Protein AF-A0A6V6Y799-F1 (afdb_monomer_lite)

Sequence (55 aa):
MPKKYYLYINGQKVKVSEDIYKVYWREREHEKYLEQVERKNHLLFFHHWIMTDIL

Organism: NCBI:txid2582829

Foldseek 3Di:
DDDWDWDQFPNDTDTDDPVVRVVVVVVVVVVVVVVVVCVVVVDDDDDDDDVVPRD

pLDDT: mean 80.85, std 16.3, range [46.22, 95.75]

Radius of gyration: 14.17 Å; chains: 1; bounding box: 21×17×46 Å

Structure (mmCIF, N/CA/C/O backbone):
data_AF-A0A6V6Y799-F1
#
_entry.id   AF-A0A6V6Y799-F1
#
loop_
_atom_site.group_PDB
_atom_site.id
_atom_site.type_symbol
_atom_site.label_atom_id
_atom_site.label_alt_id
_atom_site.label_comp_id
_atom_site.label_asym_id
_atom_site.label_entity_id
_atom_site.label_seq_id
_atom_site.pdbx_PDB_ins_code
_atom_site.Cartn_x
_atom_site.Cartn_y
_atom_site.Cartn_z
_atom_site.occupancy
_atom_site.B_iso_or_equiv
_atom_site.auth_seq_id
_atom_site.auth_comp_id
_atom_site.auth_asym_id
_atom_site.auth_atom_id
_atom_site.pdbx_PDB_model_num
ATOM 1 N N . MET A 1 1 ? 6.161 -2.402 19.238 1.00 76.44 1 MET A N 1
ATOM 2 C CA . MET A 1 1 ? 4.801 -1.843 19.042 1.00 76.44 1 MET A CA 1
ATOM 3 C C . MET A 1 1 ? 4.146 -2.564 17.870 1.00 76.44 1 MET A C 1
ATOM 5 O O . MET A 1 1 ? 4.805 -2.677 16.841 1.00 76.44 1 MET A O 1
ATOM 9 N N . PRO A 1 2 ? 2.915 -3.082 17.999 1.00 80.50 2 PRO A N 1
ATOM 10 C CA . PRO A 1 2 ? 2.231 -3.743 16.889 1.00 80.50 2 PRO A CA 1
ATOM 11 C C . PRO A 1 2 ? 1.893 -2.723 15.792 1.00 80.50 2 PRO A C 1
ATOM 13 O O . PRO A 1 2 ? 1.213 -1.727 16.053 1.00 80.50 2 PRO A O 1
ATOM 16 N N . LYS A 1 3 ? 2.387 -2.956 14.570 1.00 87.56 3 LYS A N 1
ATOM 17 C CA . LYS A 1 3 ? 2.051 -2.135 13.400 1.00 87.56 3 LYS A CA 1
ATOM 18 C C . LYS A 1 3 ? 0.579 -2.358 13.041 1.00 87.56 3 LYS A C 1
ATOM 20 O O . LYS A 1 3 ? 0.091 -3.485 13.071 1.00 87.56 3 LYS A O 1
ATOM 25 N N . LYS A 1 4 ? -0.142 -1.280 12.732 1.00 93.31 4 LYS A N 1
ATOM 26 C CA . LYS A 1 4 ? -1.527 -1.334 12.240 1.00 93.31 4 LYS A CA 1
ATOM 27 C C . LYS A 1 4 ? -1.520 -0.959 10.761 1.00 93.31 4 LYS A C 1
ATOM 29 O O . LYS A 1 4 ? -1.016 0.109 10.422 1.00 93.31 4 LYS A O 1
ATOM 34 N N . TYR A 1 5 ? -2.083 -1.816 9.917 1.00 95.00 5 TYR A N 1
ATOM 35 C CA . TYR A 1 5 ? -2.151 -1.613 8.471 1.00 95.00 5 TYR A CA 1
ATOM 36 C C . TYR A 1 5 ? -3.559 -1.197 8.053 1.00 95.00 5 TYR A C 1
ATOM 38 O O . TYR A 1 5 ? -4.548 -1.637 8.646 1.00 95.00 5 TYR A O 1
ATOM 46 N N . TYR A 1 6 ? -3.639 -0.327 7.049 1.00 94.75 6 TYR A N 1
ATOM 47 C CA . TYR A 1 6 ? -4.895 0.223 6.554 1.00 94.75 6 TYR A CA 1
ATOM 48 C C . TYR A 1 6 ? -4.867 0.329 5.031 1.00 94.75 6 TYR A C 1
ATOM 50 O O . TYR A 1 6 ? -3.838 0.699 4.468 1.00 94.75 6 TYR A O 1
ATOM 58 N N . LEU A 1 7 ? -6.005 0.060 4.398 1.00 93.88 7 LEU A N 1
ATOM 59 C CA . LEU A 1 7 ? -6.263 0.320 2.983 1.00 93.88 7 LEU A CA 1
ATOM 60 C C . LEU A 1 7 ? -7.441 1.285 2.854 1.00 93.88 7 LEU A C 1
ATOM 62 O O . LEU A 1 7 ? -8.300 1.336 3.735 1.00 93.88 7 LEU A O 1
ATOM 66 N N . TYR A 1 8 ? -7.464 2.056 1.771 1.00 92.06 8 TYR A N 1
ATOM 67 C CA . TYR A 1 8 ? -8.617 2.875 1.415 1.00 92.06 8 TYR A CA 1
ATOM 68 C C . TYR A 1 8 ? -9.396 2.163 0.317 1.00 92.06 8 TYR A C 1
ATOM 70 O O . TYR A 1 8 ? -8.844 1.916 -0.750 1.00 92.06 8 TYR A O 1
ATOM 78 N N . ILE A 1 9 ? -10.650 1.827 0.602 1.00 89.31 9 ILE A N 1
ATOM 79 C CA . ILE A 1 9 ? -11.572 1.162 -0.323 1.00 89.31 9 ILE A CA 1
ATOM 80 C C . ILE A 1 9 ? -12.748 2.115 -0.499 1.00 89.31 9 ILE A C 1
ATOM 82 O O . ILE A 1 9 ? -13.379 2.478 0.494 1.00 89.31 9 ILE A O 1
ATOM 86 N N . ASN A 1 10 ? -12.987 2.590 -1.720 1.00 88.44 10 ASN A N 1
ATOM 87 C CA . ASN A 1 10 ? -14.077 3.524 -2.039 1.00 88.44 10 ASN A CA 1
ATOM 88 C C . ASN A 1 10 ? -14.061 4.776 -1.129 1.00 88.44 10 ASN A C 1
ATOM 90 O O . ASN A 1 10 ? -15.084 5.246 -0.635 1.00 88.44 10 ASN A O 1
ATOM 94 N N . GLY A 1 11 ? -12.859 5.271 -0.805 1.00 89.44 11 GLY A N 1
ATOM 95 C CA . GLY A 1 11 ? -12.649 6.399 0.113 1.00 89.44 11 GLY A CA 1
ATOM 96 C C . GLY A 1 11 ? -12.760 6.071 1.611 1.00 89.44 11 GLY A C 1
ATOM 97 O O . GLY A 1 11 ? -12.441 6.920 2.445 1.00 89.44 11 GLY A O 1
ATOM 98 N N . GLN A 1 12 ? -13.137 4.849 1.990 1.00 93.25 12 GLN A N 1
ATOM 99 C CA . GLN A 1 12 ? -13.216 4.418 3.386 1.00 93.25 12 GLN A CA 1
ATOM 10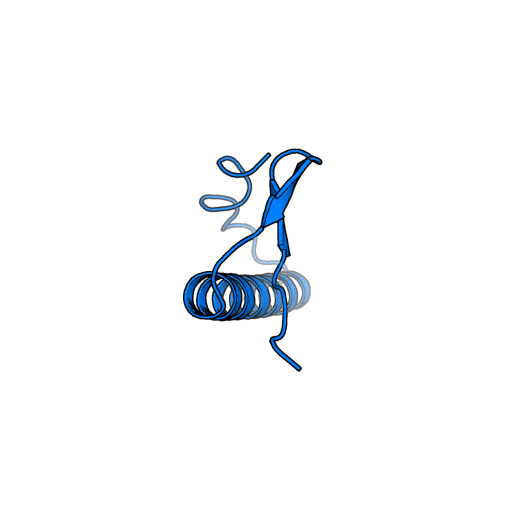0 C C . GLN A 1 12 ? -11.919 3.766 3.863 1.00 93.25 12 GLN A C 1
ATOM 102 O O . GLN A 1 12 ? -11.346 2.912 3.192 1.00 93.25 12 GLN A O 1
ATOM 107 N N . LYS A 1 13 ? -11.476 4.127 5.072 1.00 93.75 13 LYS A N 1
ATOM 108 C CA . LYS A 1 13 ? -10.275 3.562 5.698 1.00 93.75 13 LYS A CA 1
ATOM 109 C C . LYS A 1 13 ? -10.594 2.243 6.405 1.00 93.75 13 LYS A C 1
ATOM 111 O O . LYS A 1 13 ? -11.166 2.241 7.493 1.00 93.75 13 LYS A O 1
ATOM 116 N N . VAL A 1 14 ? -10.140 1.130 5.839 1.00 94.94 14 VAL A N 1
ATOM 117 C CA . VAL A 1 14 ? -10.346 -0.224 6.370 1.00 94.94 14 VAL A CA 1
ATOM 118 C C . VAL A 1 14 ? -9.058 -0.737 7.007 1.00 94.94 14 VAL A C 1
ATOM 120 O O . VAL A 1 14 ? -7.980 -0.650 6.421 1.00 94.9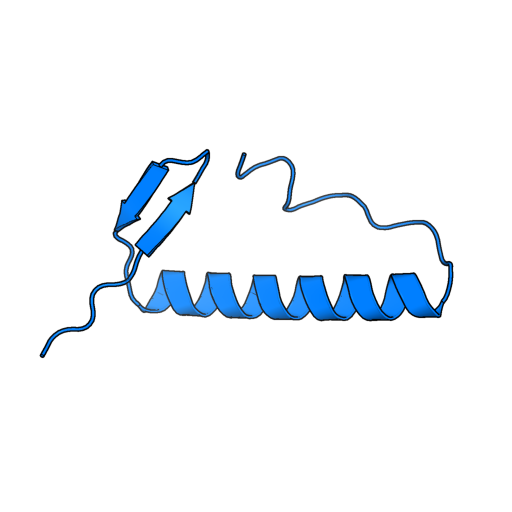4 14 VAL A O 1
ATOM 123 N N . LYS A 1 15 ? -9.150 -1.265 8.232 1.00 95.75 15 LYS A N 1
ATOM 124 C CA . LYS A 1 15 ? -8.019 -1.917 8.906 1.00 95.75 15 LYS A CA 1
ATOM 125 C C . LYS A 1 15 ? -7.834 -3.323 8.335 1.00 95.75 15 LYS A C 1
ATOM 127 O O . LYS A 1 15 ? -8.786 -4.095 8.314 1.00 95.75 15 LYS A O 1
ATOM 132 N N . VAL A 1 16 ? -6.609 -3.666 7.952 1.00 94.38 16 VAL A N 1
ATOM 133 C CA . VAL A 1 16 ? -6.273 -4.967 7.353 1.00 94.38 16 VAL A CA 1
ATOM 134 C C . VAL A 1 16 ? -5.159 -5.676 8.123 1.00 94.38 16 VAL A C 1
ATOM 136 O O . VAL A 1 16 ? -4.476 -5.070 8.957 1.00 94.38 16 VAL A O 1
ATOM 139 N N . SER A 1 17 ? -4.984 -6.971 7.856 1.00 95.50 17 SER A N 1
ATOM 140 C CA . SER A 1 17 ? -3.812 -7.717 8.313 1.00 95.50 17 SER A CA 1
ATOM 141 C C . SER A 1 17 ? -2.566 -7.331 7.508 1.00 95.50 17 SER A C 1
ATOM 143 O O . SER A 1 17 ? -2.650 -6.793 6.402 1.00 95.50 17 SER A O 1
ATOM 145 N N . GLU A 1 18 ? -1.392 -7.606 8.077 1.00 94.38 18 GLU A N 1
ATOM 146 C CA . GLU A 1 18 ? -0.108 -7.351 7.416 1.00 94.38 18 GLU A CA 1
ATOM 147 C C . GLU A 1 18 ? 0.036 -8.129 6.103 1.00 94.38 18 GLU A C 1
ATOM 149 O O . GLU A 1 18 ? 0.549 -7.590 5.124 1.00 94.38 18 GLU A O 1
ATOM 154 N N . ASP A 1 19 ? -0.450 -9.369 6.065 1.00 94.62 19 ASP A N 1
ATOM 155 C CA . ASP A 1 19 ? -0.348 -10.230 4.885 1.00 94.62 19 ASP A CA 1
ATOM 156 C C . ASP A 1 19 ? -1.164 -9.671 3.716 1.00 94.62 19 ASP A C 1
ATOM 158 O O . ASP A 1 19 ? -0.649 -9.553 2.605 1.00 94.62 19 ASP A O 1
ATOM 162 N N . ILE A 1 20 ? -2.394 -9.213 3.987 1.00 93.62 20 ILE A N 1
ATOM 163 C CA . ILE A 1 20 ? -3.245 -8.549 2.987 1.00 93.62 20 ILE A CA 1
ATOM 164 C C . ILE A 1 20 ? -2.574 -7.268 2.490 1.00 93.62 20 ILE A C 1
ATOM 166 O O . ILE A 1 20 ? -2.528 -7.015 1.288 1.00 93.62 20 ILE A O 1
ATOM 170 N N . TYR A 1 21 ? -2.010 -6.473 3.402 1.00 93.94 21 TYR A N 1
ATOM 171 C CA . TYR A 1 21 ? -1.330 -5.233 3.039 1.00 93.94 21 TYR A CA 1
ATOM 172 C C . TYR A 1 21 ? -0.128 -5.478 2.115 1.00 93.94 21 TYR A C 1
ATOM 174 O O . TYR A 1 21 ? 0.049 -4.762 1.132 1.00 93.94 21 TYR A O 1
ATOM 182 N N . LYS A 1 22 ? 0.689 -6.499 2.403 1.00 93.94 22 LYS A N 1
ATOM 183 C CA . LYS A 1 22 ? 1.865 -6.849 1.591 1.00 93.94 22 LYS A CA 1
ATOM 184 C C . LYS A 1 22 ? 1.487 -7.333 0.196 1.00 93.94 22 LYS A C 1
ATOM 186 O O . LYS A 1 22 ? 2.143 -6.935 -0.764 1.00 93.94 22 LYS A O 1
ATOM 191 N N . VAL A 1 23 ? 0.455 -8.173 0.087 1.00 94.56 23 VAL A N 1
ATOM 192 C CA . VAL A 1 23 ? -0.047 -8.646 -1.211 1.00 94.56 23 VAL A CA 1
ATOM 193 C C . VAL A 1 23 ? -0.569 -7.466 -2.022 1.00 94.56 23 VAL A C 1
ATOM 195 O O . VAL A 1 23 ? -0.091 -7.244 -3.129 1.00 94.56 23 VAL A O 1
ATOM 198 N N . TYR A 1 24 ? -1.443 -6.644 -1.434 1.00 92.06 24 TYR A N 1
ATOM 199 C CA . TYR A 1 24 ? -1.957 -5.442 -2.090 1.00 92.06 24 TYR A CA 1
ATOM 200 C C . TYR A 1 24 ? -0.829 -4.533 -2.591 1.00 92.06 24 TYR A C 1
ATOM 202 O O . TYR A 1 24 ? -0.854 -4.070 -3.728 1.00 92.06 24 TYR A O 1
ATOM 210 N N . TRP A 1 25 ? 0.184 -4.286 -1.756 1.00 90.38 25 TRP A N 1
ATOM 211 C CA . TRP A 1 25 ? 1.283 -3.403 -2.128 1.00 90.38 25 TRP A CA 1
ATOM 212 C C . TRP A 1 25 ? 2.100 -3.940 -3.307 1.00 90.38 25 TRP A C 1
ATOM 214 O O . TRP A 1 25 ? 2.424 -3.176 -4.213 1.00 90.38 25 TRP A O 1
ATOM 224 N N . ARG A 1 26 ? 2.382 -5.248 -3.328 1.00 92.06 26 ARG A N 1
ATOM 225 C CA . ARG A 1 26 ? 3.098 -5.895 -4.434 1.00 92.06 26 ARG A CA 1
ATOM 226 C C . ARG A 1 26 ? 2.344 -5.749 -5.755 1.00 92.06 26 ARG A C 1
ATOM 228 O O . ARG A 1 26 ? 2.958 -5.378 -6.751 1.00 92.06 26 ARG A O 1
ATOM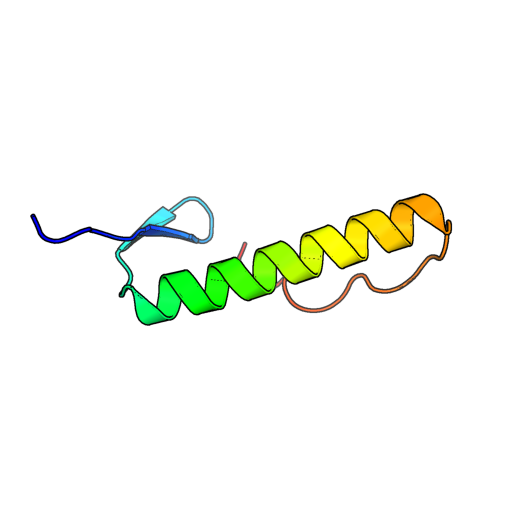 235 N N . GLU A 1 27 ? 1.035 -5.994 -5.746 1.00 90.94 27 GLU A N 1
ATOM 236 C CA . GLU A 1 27 ? 0.198 -5.837 -6.942 1.00 90.94 27 GLU A CA 1
ATOM 237 C C . GLU A 1 27 ? 0.192 -4.378 -7.423 1.00 90.94 27 GLU A C 1
ATOM 239 O O . GLU A 1 27 ? 0.430 -4.111 -8.599 1.00 90.94 27 GLU A O 1
ATOM 244 N N . ARG A 1 28 ? 0.059 -3.409 -6.507 1.00 89.56 28 ARG A N 1
ATOM 245 C CA . ARG A 1 28 ? 0.108 -1.974 -6.846 1.00 89.56 28 ARG A CA 1
ATOM 246 C C . ARG A 1 28 ? 1.454 -1.528 -7.418 1.00 89.56 28 ARG A C 1
ATOM 248 O O . ARG A 1 28 ? 1.490 -0.634 -8.262 1.00 89.56 28 ARG A O 1
ATOM 255 N N . GLU A 1 29 ? 2.567 -2.083 -6.945 1.00 90.19 29 GLU A N 1
ATOM 256 C CA . GLU A 1 29 ? 3.885 -1.797 -7.526 1.00 90.19 29 GLU A CA 1
ATOM 257 C C . GLU A 1 29 ? 4.034 -2.399 -8.925 1.00 90.19 29 GLU A C 1
ATOM 259 O O . GLU A 1 29 ? 4.591 -1.745 -9.809 1.00 90.19 29 GLU A O 1
ATOM 264 N N . HIS A 1 30 ? 3.494 -3.598 -9.146 1.00 88.38 30 HIS A N 1
ATOM 265 C CA . HIS A 1 30 ? 3.495 -4.236 -10.458 1.00 88.38 30 HIS A CA 1
ATOM 266 C C . HIS A 1 30 ? 2.647 -3.456 -11.476 1.00 88.38 30 HIS A C 1
ATOM 268 O O . HIS A 1 30 ? 3.116 -3.194 -12.582 1.00 88.38 30 HIS A O 1
ATOM 274 N N . GLU A 1 31 ? 1.463 -2.978 -11.087 1.00 87.12 31 GLU A N 1
ATOM 275 C CA . GLU A 1 31 ? 0.636 -2.102 -11.930 1.00 87.12 31 GLU A CA 1
ATOM 276 C C . GLU A 1 31 ? 1.365 -0.813 -12.323 1.00 87.12 31 GLU A C 1
ATOM 278 O O . GLU A 1 31 ? 1.394 -0.455 -13.497 1.00 87.12 31 GLU A O 1
ATOM 283 N N . LYS A 1 32 ? 2.024 -0.138 -11.371 1.00 87.19 32 LYS A N 1
ATOM 284 C CA . LYS A 1 32 ? 2.811 1.074 -11.668 1.00 87.19 32 LYS A CA 1
ATOM 285 C C . LYS A 1 32 ? 3.939 0.811 -12.658 1.00 87.19 32 LYS A C 1
ATOM 287 O O . LYS A 1 32 ? 4.259 1.672 -13.478 1.00 87.19 32 LYS A O 1
ATOM 292 N N . TYR A 1 33 ? 4.578 -0.352 -12.554 1.00 88.06 33 TYR A N 1
ATOM 293 C CA . TYR A 1 33 ? 5.602 -0.753 -13.509 1.00 88.06 33 TYR A CA 1
ATOM 294 C C . TYR A 1 33 ? 5.005 -0.911 -14.911 1.00 88.06 33 TYR A C 1
ATOM 296 O O . TYR A 1 33 ? 5.563 -0.368 -15.867 1.00 88.06 33 TYR A O 1
ATOM 304 N N . LEU A 1 34 ? 3.854 -1.578 -15.026 1.00 85.12 34 LEU A N 1
ATOM 305 C CA . LEU A 1 34 ? 3.141 -1.730 -16.294 1.00 85.12 34 LEU A CA 1
ATOM 306 C C . LEU A 1 34 ? 2.729 -0.370 -16.876 1.00 85.12 34 LEU A C 1
ATOM 308 O O . LEU A 1 34 ? 3.085 -0.093 -18.017 1.00 85.12 34 LEU A O 1
ATOM 312 N N . GLU A 1 35 ? 2.134 0.527 -16.083 1.00 85.94 35 GLU A N 1
ATOM 313 C CA . GLU A 1 35 ? 1.806 1.901 -16.508 1.00 85.94 35 GLU A CA 1
ATOM 314 C C . GLU A 1 35 ? 3.045 2.652 -17.034 1.00 85.94 35 GLU A C 1
ATOM 316 O O . GLU A 1 35 ? 2.993 3.381 -18.030 1.00 85.94 35 GLU A O 1
ATOM 321 N N . GLN A 1 36 ? 4.201 2.483 -16.383 1.00 87.06 36 GLN A N 1
ATOM 322 C CA . GLN A 1 36 ? 5.441 3.124 -16.816 1.00 87.06 36 GLN A CA 1
ATOM 323 C C . GLN A 1 36 ? 5.962 2.548 -18.140 1.00 87.06 36 GLN A C 1
ATOM 325 O O . GLN A 1 36 ? 6.494 3.303 -18.963 1.00 87.06 36 GLN A O 1
ATOM 330 N N . VAL A 1 37 ? 5.850 1.234 -18.333 1.00 85.50 37 VAL A N 1
ATOM 331 C CA . VAL A 1 37 ? 6.214 0.553 -19.581 1.00 85.50 37 VAL A CA 1
ATOM 332 C C . VAL A 1 37 ? 5.266 0.969 -20.709 1.00 85.50 37 VAL A C 1
ATOM 334 O O . VAL A 1 37 ? 5.739 1.335 -21.786 1.00 85.50 37 VAL A O 1
ATOM 337 N N . GLU A 1 38 ? 3.958 1.018 -20.452 1.00 82.81 38 GLU A N 1
ATOM 338 C CA . GLU A 1 38 ? 2.935 1.478 -21.400 1.00 82.81 38 GLU A CA 1
ATOM 339 C C . GLU A 1 38 ? 3.193 2.921 -21.848 1.00 82.81 38 GLU A C 1
ATOM 341 O O . GLU A 1 38 ? 3.280 3.197 -23.048 1.00 82.81 38 GLU A O 1
ATOM 346 N N . ARG A 1 39 ? 3.437 3.838 -20.899 1.00 82.44 39 ARG A N 1
ATOM 347 C CA . ARG A 1 39 ? 3.725 5.249 -21.205 1.00 82.44 39 ARG A CA 1
ATOM 348 C C . ARG A 1 39 ? 4.968 5.427 -22.079 1.00 82.44 39 ARG A C 1
ATOM 350 O O . ARG A 1 39 ? 5.020 6.361 -22.871 1.00 82.44 39 ARG A O 1
ATOM 357 N N . LYS A 1 40 ? 5.983 4.574 -21.919 1.00 84.12 40 LYS A N 1
ATOM 358 C CA . LYS A 1 40 ? 7.211 4.628 -22.732 1.00 84.12 40 LYS A CA 1
ATOM 359 C C . LYS A 1 40 ? 7.011 4.063 -24.135 1.00 84.12 40 LYS A C 1
ATOM 361 O O . LYS A 1 40 ? 7.655 4.538 -25.064 1.00 84.12 40 LYS A O 1
ATOM 366 N N . ASN A 1 41 ? 6.146 3.063 -24.275 1.00 80.31 41 ASN A N 1
ATOM 367 C CA . ASN A 1 41 ? 5.986 2.324 -25.522 1.00 80.31 41 ASN A CA 1
ATOM 368 C C . ASN A 1 41 ? 4.815 2.822 -26.389 1.00 80.31 41 ASN A C 1
ATOM 370 O O . ASN A 1 41 ? 4.697 2.371 -27.523 1.00 80.31 41 ASN A O 1
ATOM 374 N N . HIS A 1 42 ? 3.970 3.746 -25.900 1.00 69.44 42 HIS A N 1
ATOM 375 C CA . HIS A 1 42 ? 2.767 4.245 -26.597 1.00 69.44 42 HIS A CA 1
ATOM 376 C C . HIS A 1 42 ? 1.817 3.126 -27.075 1.00 69.44 42 HIS A C 1
ATOM 378 O O . HIS A 1 42 ? 1.035 3.313 -28.008 1.00 69.44 42 HIS A O 1
ATOM 384 N N . LEU A 1 43 ? 1.882 1.953 -26.440 1.00 66.62 43 LEU A N 1
ATOM 385 C CA . LEU A 1 43 ? 1.030 0.814 -26.753 1.00 66.62 43 LEU A CA 1
ATOM 386 C C . LEU A 1 43 ? -0.286 0.989 -25.988 1.00 66.62 43 LEU A C 1
ATOM 388 O O . LEU A 1 43 ? -0.302 0.989 -24.762 1.00 66.62 43 LEU A O 1
ATOM 392 N N . LEU A 1 44 ? -1.380 1.199 -26.722 1.00 63.31 44 LEU A N 1
ATOM 393 C CA . LEU A 1 44 ? -2.736 1.068 -26.186 1.00 63.31 44 LEU A CA 1
ATOM 394 C C . LEU A 1 44 ? -2.966 -0.403 -25.794 1.00 63.31 44 LEU A C 1
ATOM 396 O O . LEU A 1 44 ? -2.454 -1.282 -26.484 1.00 63.31 44 LEU A O 1
ATOM 400 N N . PHE A 1 45 ? -3.794 -0.635 -24.767 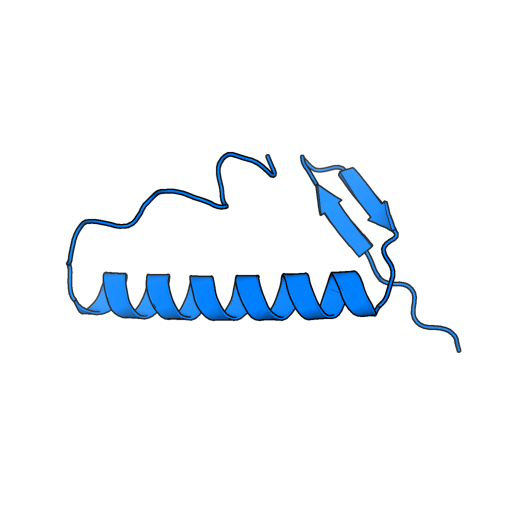1.00 58.88 45 PHE A N 1
ATOM 401 C CA . PHE A 1 45 ? -4.178 -1.930 -24.163 1.00 58.88 45 PHE A CA 1
ATOM 402 C C . PHE A 1 45 ? -3.142 -2.431 -23.134 1.00 58.88 45 PHE A C 1
ATOM 404 O O . PHE A 1 45 ? -2.053 -2.827 -23.524 1.00 58.88 45 PHE A O 1
ATOM 411 N N . PHE A 1 46 ? -3.411 -2.358 -21.817 1.00 50.84 46 PHE A N 1
ATOM 412 C CA . PHE A 1 46 ? -4.411 -3.166 -21.092 1.00 50.84 46 PHE A CA 1
ATOM 413 C C . PHE A 1 46 ? -5.101 -2.408 -19.932 1.00 50.84 46 PHE A C 1
ATOM 415 O O . PHE A 1 46 ? -4.684 -2.466 -18.779 1.00 50.84 46 PHE A O 1
ATOM 422 N N . HIS A 1 47 ? -6.248 -1.778 -20.202 1.00 56.56 47 HIS A N 1
ATOM 423 C CA . HIS A 1 47 ? -7.116 -1.214 -19.157 1.00 56.56 47 HIS A CA 1
ATOM 424 C C . HIS A 1 47 ? -8.270 -2.169 -18.824 1.00 56.56 47 HIS A C 1
ATOM 426 O O . HIS A 1 47 ? -9.420 -1.929 -19.175 1.00 56.56 47 HIS A O 1
ATOM 432 N N . HIS A 1 48 ? -7.975 -3.291 -18.180 1.00 52.91 48 HIS A N 1
ATOM 433 C CA . HIS A 1 48 ? -8.982 -4.119 -17.511 1.00 52.91 48 HIS A CA 1
ATOM 434 C C . HIS A 1 48 ? -8.194 -5.144 -16.704 1.00 52.91 48 HIS A C 1
ATOM 436 O O . HIS A 1 48 ? -7.554 -6.010 -17.286 1.00 52.91 48 HIS A O 1
ATOM 442 N N . TRP A 1 49 ? -8.066 -5.034 -15.387 1.00 47.53 49 TRP A N 1
ATOM 443 C CA . TRP A 1 49 ? -8.981 -5.764 -14.509 1.00 47.53 49 TRP A CA 1
ATOM 444 C C . T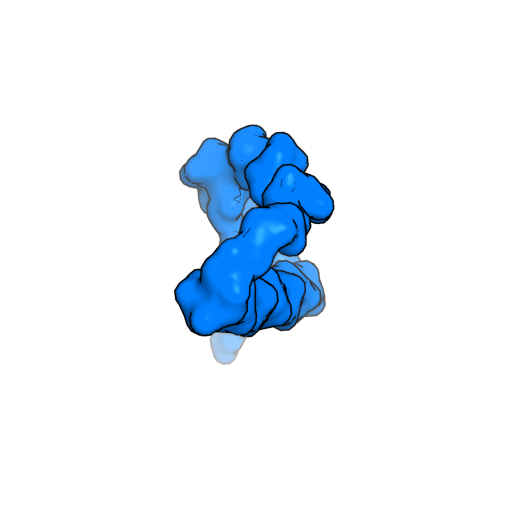RP A 1 49 ? -8.485 -5.645 -13.055 1.00 47.53 49 TRP A C 1
ATOM 446 O O . TRP A 1 49 ? -8.106 -6.644 -12.478 1.00 47.53 49 TRP A O 1
ATOM 456 N N . ILE A 1 50 ? -8.384 -4.439 -12.481 1.00 52.12 50 ILE A N 1
ATOM 457 C CA . ILE A 1 50 ? -8.218 -4.245 -11.013 1.00 52.12 50 ILE A CA 1
ATOM 458 C C . ILE A 1 50 ? -8.827 -2.894 -10.573 1.00 52.12 50 ILE A C 1
ATOM 460 O O . ILE A 1 50 ? -9.404 -2.787 -9.495 1.00 52.12 50 ILE A O 1
ATOM 464 N N . MET A 1 51 ? -8.774 -1.854 -11.417 1.00 46.88 51 MET A N 1
ATOM 465 C CA . MET A 1 51 ? -9.295 -0.515 -11.074 1.00 46.88 51 MET A CA 1
ATOM 466 C C . MET A 1 51 ? -10.826 -0.414 -10.977 1.00 46.88 51 MET A C 1
ATOM 468 O O . MET A 1 51 ? -11.320 0.448 -10.256 1.00 46.88 51 MET A O 1
ATOM 472 N N . THR A 1 52 ? -11.585 -1.256 -11.682 1.00 48.03 52 THR A N 1
ATOM 473 C CA . THR A 1 52 ? -13.057 -1.161 -11.713 1.00 48.03 52 THR A CA 1
ATOM 474 C C . THR A 1 52 ? -13.760 -1.837 -10.538 1.00 48.03 52 THR A C 1
ATOM 476 O O . THR A 1 52 ? -14.931 -1.552 -10.324 1.00 48.03 52 THR A O 1
ATOM 479 N N . ASP A 1 53 ? -13.071 -2.674 -9.757 1.00 46.22 53 ASP A N 1
ATOM 480 C CA . ASP A 1 53 ? -13.699 -3.468 -8.688 1.00 46.22 53 ASP A CA 1
ATOM 481 C C . ASP A 1 53 ? -13.383 -2.969 -7.257 1.00 46.22 53 ASP A C 1
ATOM 483 O O . ASP A 1 53 ? -13.890 -3.534 -6.289 1.00 46.22 53 ASP A O 1
ATOM 487 N N . ILE A 1 54 ? -12.564 -1.916 -7.087 1.00 55.34 54 ILE A N 1
ATOM 488 C CA . ILE A 1 54 ? -12.145 -1.378 -5.763 1.00 55.34 54 ILE A CA 1
ATOM 489 C C . ILE A 1 54 ? -12.448 0.140 -5.611 1.00 55.34 54 ILE A C 1
ATOM 491 O O . ILE A 1 54 ? -11.871 0.815 -4.754 1.00 55.34 54 ILE A O 1
ATOM 495 N N . LEU A 1 55 ? -13.347 0.707 -6.429 1.00 49.59 55 LEU A N 1
ATOM 496 C CA . LEU A 1 55 ? -13.840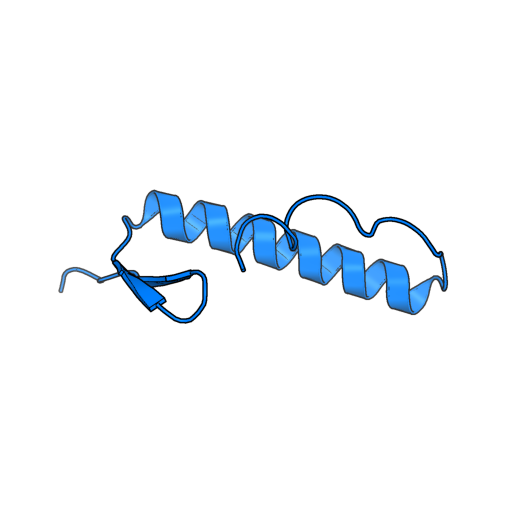 2.094 -6.300 1.00 49.59 55 LEU A CA 1
ATOM 497 C C . LEU A 1 55 ? -15.351 2.177 -6.070 1.00 49.59 55 LEU A C 1
ATOM 499 O O . LEU A 1 55 ? -16.090 1.291 -6.548 1.00 49.59 55 LEU A O 1
#

Secondary structure (DSSP, 8-state):
----EEEEETTEEEEE-HHHHHHHHHHHHHHHHHHHHHHHHT------SSTTS--